Protein AF-A0A948FTM5-F1 (afdb_monomer_lite)

pLDDT: mean 80.8, std 12.96, range [54.03, 96.81]

Structure (mmCIF, N/CA/C/O backbone):
data_AF-A0A948FTM5-F1
#
_entry.id   AF-A0A948FTM5-F1
#
loop_
_atom_site.group_PDB
_atom_site.id
_atom_site.type_symbol
_atom_site.label_atom_id
_atom_site.label_alt_id
_atom_site.label_comp_id
_atom_site.label_asym_id
_atom_site.label_entity_id
_atom_site.label_seq_id
_atom_site.pdbx_PDB_ins_code
_atom_site.Cartn_x
_atom_site.Cartn_y
_atom_site.Cartn_z
_atom_site.occupancy
_atom_site.B_iso_or_equiv
_atom_site.auth_seq_id
_atom_site.auth_comp_id
_atom_site.auth_asym_id
_atom_site.auth_atom_id
_atom_site.pdbx_PDB_model_num
ATOM 1 N N . MET A 1 1 ? 2.224 19.485 7.501 1.00 66.25 1 MET A N 1
ATOM 2 C CA . MET A 1 1 ? 2.100 19.447 8.977 1.00 66.25 1 MET A CA 1
ATOM 3 C C . MET A 1 1 ? 2.737 18.128 9.391 1.00 66.25 1 MET A C 1
ATOM 5 O O . MET A 1 1 ? 2.738 17.243 8.557 1.00 66.25 1 MET A O 1
ATOM 9 N N . SER A 1 2 ? 3.398 18.011 10.542 1.00 85.12 2 SER A N 1
ATOM 10 C CA . SER A 1 2 ? 4.003 16.719 10.918 1.00 85.12 2 SER A CA 1
ATOM 11 C C . SER A 1 2 ? 3.005 15.949 11.761 1.00 85.12 2 SER A C 1
ATOM 13 O O . SER A 1 2 ? 2.446 16.547 12.683 1.00 85.12 2 SER A O 1
ATOM 15 N N . LEU A 1 3 ? 2.829 14.657 11.485 1.00 90.81 3 LEU A N 1
ATOM 16 C CA . LEU A 1 3 ? 2.123 13.768 12.410 1.00 90.81 3 LEU A CA 1
ATOM 17 C C . LEU A 1 3 ? 2.850 13.773 13.760 1.00 90.81 3 LEU A C 1
ATOM 19 O O . LEU A 1 3 ? 4.084 13.787 13.800 1.00 90.81 3 LEU A O 1
ATOM 23 N N . ASP A 1 4 ? 2.093 13.777 14.858 1.00 94.56 4 ASP A N 1
ATOM 24 C CA . ASP A 1 4 ? 2.667 13.645 16.196 1.00 94.56 4 ASP A CA 1
ATOM 25 C C . ASP A 1 4 ? 2.981 12.182 16.548 1.00 94.56 4 ASP A C 1
ATOM 27 O O . ASP A 1 4 ? 2.450 11.235 15.960 1.00 94.56 4 ASP A O 1
ATOM 31 N N . ASP A 1 5 ? 3.860 11.994 17.533 1.00 94.25 5 ASP A N 1
ATOM 32 C CA . ASP A 1 5 ? 4.350 10.668 17.925 1.00 94.25 5 ASP A CA 1
ATOM 33 C C . ASP A 1 5 ? 3.222 9.727 18.385 1.00 94.25 5 ASP A C 1
ATOM 35 O O . ASP A 1 5 ? 3.282 8.517 18.159 1.00 94.25 5 ASP A O 1
ATOM 39 N N .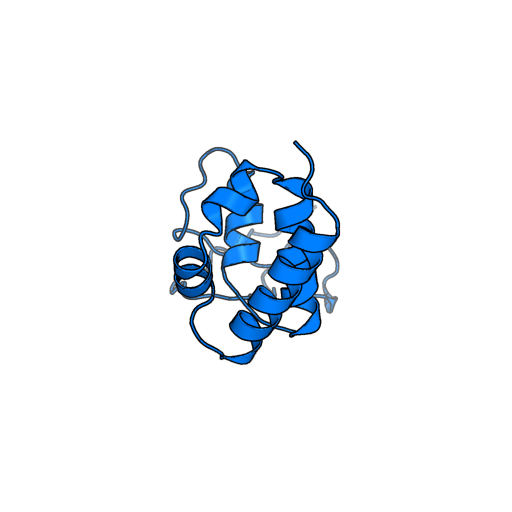 ALA A 1 6 ? 2.180 10.271 19.024 1.00 95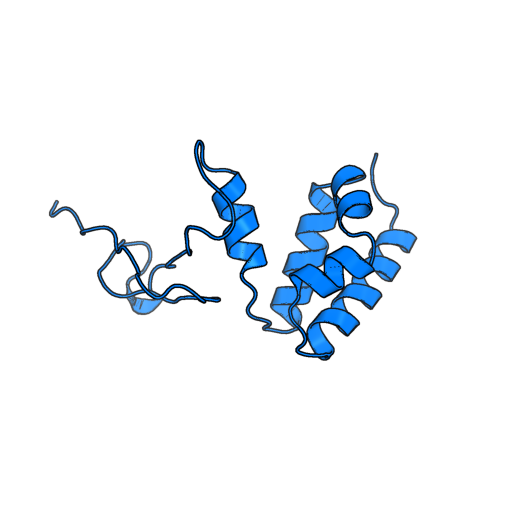.25 6 ALA A N 1
ATOM 40 C CA . ALA A 1 6 ? 1.051 9.479 19.502 1.00 95.25 6 ALA A CA 1
ATOM 41 C C . ALA A 1 6 ? 0.242 8.915 18.326 1.00 95.25 6 ALA A C 1
ATOM 43 O O . ALA A 1 6 ? -0.101 7.731 18.315 1.00 95.25 6 ALA A O 1
ATOM 44 N N . THR A 1 7 ? -0.004 9.742 17.313 1.00 94.38 7 THR A N 1
ATOM 45 C CA . THR A 1 7 ? -0.704 9.355 16.088 1.00 94.38 7 THR A CA 1
ATOM 46 C C . THR A 1 7 ? 0.115 8.342 15.294 1.00 94.38 7 THR A C 1
ATOM 48 O O . THR A 1 7 ? -0.424 7.329 14.847 1.00 94.38 7 THR A O 1
ATOM 51 N N . VAL A 1 8 ? 1.434 8.540 15.198 1.00 95.31 8 VAL A N 1
ATOM 52 C CA . VAL A 1 8 ? 2.347 7.592 14.541 1.00 95.31 8 VAL A CA 1
ATOM 53 C C . VAL A 1 8 ? 2.274 6.198 15.167 1.00 95.31 8 VAL A C 1
ATOM 55 O O . VAL A 1 8 ? 2.247 5.203 14.440 1.00 95.31 8 VAL A O 1
ATOM 58 N N . GLU A 1 9 ? 2.206 6.088 16.495 1.00 96.62 9 GLU A N 1
ATOM 59 C CA . GLU A 1 9 ? 2.108 4.780 17.153 1.00 96.62 9 GLU A CA 1
ATOM 60 C C . GLU A 1 9 ? 0.744 4.102 16.955 1.00 96.62 9 GLU A C 1
ATOM 62 O O . GLU A 1 9 ? 0.691 2.880 16.784 1.00 96.62 9 GLU A O 1
ATOM 67 N N . VAL A 1 10 ? -0.350 4.868 16.886 1.00 96.06 10 VAL A N 1
ATOM 68 C CA . VAL A 1 10 ? -1.677 4.333 16.526 1.00 96.06 10 VAL A CA 1
ATOM 69 C C . VAL A 1 10 ? -1.677 3.794 15.094 1.00 96.06 10 VAL A C 1
ATOM 71 O O . VAL A 1 10 ? -2.122 2.667 14.845 1.00 96.06 10 VAL A O 1
ATOM 74 N N . VAL A 1 11 ? -1.120 4.565 14.158 1.00 96.00 11 VAL A N 1
ATOM 75 C CA . VAL A 1 11 ? -0.960 4.155 12.759 1.00 96.00 11 VAL A CA 1
ATOM 76 C C . VAL A 1 11 ? -0.130 2.874 12.671 1.00 96.00 11 VAL A C 1
ATOM 78 O O . VAL A 1 11 ? -0.530 1.906 12.024 1.00 96.00 11 VAL A O 1
ATOM 81 N N . ARG A 1 12 ? 0.996 2.817 13.389 1.00 96.81 12 ARG A N 1
ATOM 82 C CA . ARG A 1 12 ? 1.864 1.638 13.437 1.00 96.81 12 ARG A CA 1
ATOM 83 C C . ARG A 1 12 ? 1.128 0.397 13.944 1.00 96.81 12 ARG A C 1
ATOM 85 O O . ARG A 1 12 ? 1.292 -0.681 13.373 1.00 96.81 12 ARG A O 1
ATOM 92 N N . GLY A 1 13 ? 0.332 0.536 15.005 1.00 96.44 13 GLY A N 1
ATOM 93 C CA . GLY A 1 13 ? -0.510 -0.540 15.534 1.00 96.44 13 GLY A CA 1
ATOM 94 C C . GLY A 1 13 ? -1.475 -1.084 14.481 1.00 96.44 13 GLY A C 1
ATOM 95 O O . GLY A 1 13 ? -1.488 -2.285 14.223 1.00 96.44 13 GLY A O 1
ATOM 96 N N . SER A 1 14 ? -2.185 -0.185 13.802 1.00 95.88 14 SER A N 1
ATOM 97 C CA . SER A 1 14 ? -3.154 -0.535 12.756 1.00 95.88 14 SER A CA 1
ATOM 98 C C . SER A 1 14 ? -2.495 -1.267 11.580 1.00 95.88 14 SER A C 1
ATOM 100 O O . SER A 1 14 ? -2.991 -2.291 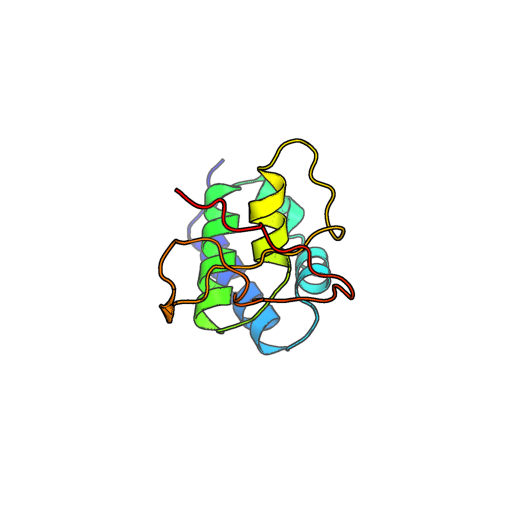11.115 1.00 95.88 14 SER A O 1
ATOM 102 N N . LEU A 1 15 ? -1.318 -0.813 11.137 1.00 95.50 15 LEU A N 1
ATOM 103 C CA . LEU A 1 15 ? -0.575 -1.461 10.051 1.00 95.50 15 LEU A CA 1
ATOM 104 C C . LEU A 1 15 ? -0.104 -2.872 10.414 1.00 95.50 15 LEU A C 1
ATOM 106 O O . LEU A 1 15 ? -0.163 -3.776 9.580 1.00 95.50 15 LEU A O 1
ATOM 110 N N . ARG A 1 16 ? 0.325 -3.096 11.661 1.00 95.50 16 ARG A N 1
ATOM 111 C CA . ARG A 1 16 ? 0.687 -4.444 12.131 1.00 95.50 16 ARG A CA 1
ATOM 112 C C . ARG A 1 16 ? -0.491 -5.403 12.035 1.00 95.50 16 ARG A C 1
ATOM 114 O O . ARG A 1 16 ? -0.304 -6.543 11.617 1.00 95.50 16 ARG A O 1
ATOM 121 N N . GLU A 1 17 ? -1.690 -4.947 12.385 1.00 94.38 17 GLU A N 1
ATOM 122 C CA . GLU A 1 17 ? -2.907 -5.749 12.251 1.00 94.38 17 GLU A CA 1
ATOM 123 C C . GLU A 1 17 ? -3.218 -6.048 10.782 1.00 94.38 17 GLU A C 1
ATOM 125 O O . GLU A 1 17 ? -3.451 -7.208 10.434 1.00 94.38 17 GLU A O 1
ATOM 130 N N . VAL A 1 18 ? -3.132 -5.044 9.900 1.00 93.62 18 VAL A N 1
ATOM 131 C CA . VAL A 1 18 ? -3.309 -5.228 8.449 1.00 93.62 18 VAL A CA 1
ATOM 132 C C . VAL A 1 18 ? -2.381 -6.324 7.929 1.00 93.62 18 VAL A C 1
ATOM 134 O O . VAL A 1 18 ? -2.858 -7.294 7.332 1.00 93.62 18 VAL A O 1
ATOM 137 N N . PHE A 1 19 ? -1.081 -6.229 8.217 1.00 92.00 19 PHE A N 1
ATOM 138 C CA . PHE A 1 19 ? -0.096 -7.200 7.740 1.00 92.00 19 PHE A CA 1
ATOM 139 C C . PHE A 1 19 ? -0.238 -8.586 8.387 1.00 92.00 19 PHE A C 1
ATOM 141 O O . PHE A 1 19 ? 0.086 -9.583 7.744 1.00 92.00 19 PHE A O 1
ATOM 148 N N . ALA A 1 20 ? -0.768 -8.684 9.608 1.00 91.00 20 ALA A N 1
ATOM 149 C CA . ALA A 1 20 ? -1.024 -9.967 10.264 1.00 91.00 20 ALA A CA 1
ATOM 150 C C . ALA A 1 20 ? -2.222 -10.727 9.666 1.00 91.00 20 ALA A C 1
ATOM 152 O O . ALA A 1 20 ? -2.274 -11.953 9.748 1.00 91.00 20 ALA A O 1
ATOM 153 N N . THR A 1 21 ? -3.188 -10.024 9.062 1.00 85.44 21 THR A N 1
ATOM 154 C CA . THR A 1 21 ? -4.423 -10.654 8.556 1.00 85.44 21 THR A CA 1
ATOM 155 C C . THR A 1 21 ? -4.238 -11.450 7.261 1.00 85.44 21 THR A C 1
ATOM 157 O O . THR A 1 21 ? -5.101 -12.258 6.921 1.00 85.44 21 THR A O 1
ATOM 160 N N . GLY A 1 22 ? -3.157 -11.208 6.509 1.00 79.44 22 GLY A N 1
ATOM 161 C CA . GLY A 1 22 ? -2.926 -11.814 5.190 1.00 79.44 22 GLY A CA 1
ATOM 162 C C . GLY A 1 22 ? -3.925 -11.382 4.104 1.00 79.44 22 GLY A C 1
ATOM 163 O O . GLY A 1 22 ? -3.918 -11.940 3.006 1.00 79.44 22 GLY A O 1
ATOM 164 N N . ARG A 1 23 ? -4.796 -10.405 4.394 1.00 84.69 23 ARG A N 1
ATOM 165 C CA . ARG A 1 23 ? -5.736 -9.830 3.424 1.00 84.69 23 ARG A CA 1
ATOM 166 C C . ARG A 1 23 ? -4.995 -8.925 2.427 1.00 84.69 23 ARG A C 1
ATOM 168 O O . ARG A 1 23 ? -3.903 -8.445 2.737 1.00 84.69 23 ARG A O 1
ATOM 175 N N . PRO A 1 24 ? -5.576 -8.655 1.241 1.00 83.88 24 PRO A N 1
ATOM 176 C CA . PRO A 1 24 ? -5.032 -7.662 0.321 1.00 83.88 24 PRO A CA 1
ATOM 177 C C . PRO A 1 24 ? -4.803 -6.316 1.025 1.00 83.88 24 PRO A C 1
ATOM 179 O O . PRO A 1 24 ? -5.724 -5.763 1.622 1.00 83.88 24 PRO A O 1
ATOM 182 N N . VAL A 1 25 ? -3.570 -5.806 0.956 1.00 87.88 25 VAL A N 1
ATOM 183 C CA . VAL A 1 25 ? -3.133 -4.637 1.740 1.00 87.88 25 VAL A CA 1
ATOM 184 C C . VAL A 1 25 ? -3.820 -3.350 1.284 1.00 87.88 25 VAL A C 1
ATOM 186 O O . VAL A 1 25 ? -4.289 -2.603 2.128 1.00 87.88 25 VAL A O 1
ATOM 189 N N . ALA A 1 26 ? -3.919 -3.095 -0.026 1.00 86.25 26 ALA A N 1
ATOM 190 C CA . ALA A 1 26 ? -4.463 -1.829 -0.530 1.00 86.25 26 ALA A CA 1
ATOM 191 C C . ALA A 1 26 ? -5.921 -1.568 -0.084 1.00 86.25 26 ALA A C 1
ATOM 193 O O . ALA A 1 26 ? -6.150 -0.533 0.532 1.00 86.25 26 ALA A O 1
ATOM 194 N N . PRO A 1 27 ? -6.878 -2.510 -0.235 1.00 88.62 27 PRO A N 1
ATOM 195 C CA . PRO A 1 27 ? -8.230 -2.316 0.297 1.00 88.62 27 PRO A CA 1
ATOM 196 C C . PRO A 1 27 ? -8.268 -2.118 1.817 1.00 88.62 27 PRO A C 1
ATOM 198 O O . PRO A 1 27 ? -9.052 -1.323 2.318 1.00 88.62 27 PRO A O 1
ATOM 201 N N . ALA A 1 28 ? -7.408 -2.822 2.560 1.00 92.00 28 ALA A N 1
ATOM 202 C CA . ALA A 1 28 ? -7.340 -2.680 4.011 1.00 92.00 28 ALA A CA 1
ATOM 203 C C . ALA A 1 28 ? -6.795 -1.306 4.444 1.00 92.00 28 ALA A C 1
ATOM 205 O O . ALA A 1 28 ? -7.172 -0.812 5.499 1.00 92.00 28 ALA A O 1
ATOM 206 N N . LEU A 1 29 ? -5.920 -0.688 3.645 1.00 92.25 29 LEU A N 1
ATOM 207 C CA . LEU A 1 29 ? -5.458 0.683 3.865 1.00 92.25 29 LEU A CA 1
ATOM 208 C C . LEU A 1 29 ? -6.549 1.707 3.532 1.00 92.25 29 LEU A C 1
ATOM 210 O O . LEU A 1 29 ? -6.740 2.650 4.298 1.00 92.25 29 LEU A O 1
ATOM 214 N N . ASP A 1 30 ? -7.300 1.500 2.448 1.00 91.69 30 ASP A N 1
ATOM 215 C CA . ASP A 1 30 ? -8.438 2.360 2.099 1.00 91.69 30 ASP A CA 1
ATOM 216 C C . ASP A 1 30 ? -9.502 2.357 3.212 1.00 91.69 30 ASP A C 1
ATOM 218 O O . ASP A 1 30 ? -9.996 3.413 3.600 1.00 91.69 30 ASP A O 1
ATOM 222 N N . GLU A 1 31 ? -9.803 1.187 3.794 1.00 93.38 31 GLU A N 1
ATOM 223 C CA . GLU A 1 31 ? -10.716 1.043 4.944 1.00 93.38 31 GLU A CA 1
ATOM 224 C C . GLU A 1 31 ? -10.269 1.842 6.184 1.00 93.38 31 GLU A C 1
ATOM 226 O O . GLU A 1 31 ? -11.110 2.252 6.986 1.00 93.38 31 GLU A O 1
ATOM 231 N N . LEU A 1 32 ? -8.962 2.062 6.351 1.00 92.25 32 LEU A N 1
ATOM 232 C CA . LEU A 1 32 ? -8.382 2.790 7.483 1.00 92.25 32 LEU A CA 1
ATOM 233 C C . LEU A 1 32 ? -8.275 4.304 7.253 1.00 92.25 32 LEU A C 1
ATOM 235 O O . LEU A 1 32 ? -7.835 5.006 8.163 1.00 92.25 32 LEU A O 1
ATOM 239 N N . GLY A 1 33 ? -8.641 4.811 6.072 1.00 93.38 33 GLY A N 1
ATOM 240 C CA . GLY A 1 33 ? -8.412 6.216 5.726 1.00 93.38 33 GLY A CA 1
ATOM 241 C C . GLY A 1 33 ? -6.924 6.522 5.533 1.00 93.38 33 GLY A C 1
ATOM 242 O O . GLY A 1 33 ? -6.379 7.486 6.070 1.00 93.38 33 GLY A O 1
ATOM 243 N N . TRP A 1 34 ? -6.212 5.644 4.820 1.00 93.50 34 TRP A N 1
ATOM 244 C CA . TRP A 1 34 ? -4.781 5.837 4.582 1.00 93.50 34 TRP A CA 1
ATOM 245 C C . TRP A 1 34 ? -4.474 7.073 3.725 1.00 93.50 34 TRP A C 1
ATOM 247 O O . TRP A 1 34 ? -3.407 7.671 3.873 1.00 93.50 34 TRP A O 1
ATOM 257 N N . ALA A 1 35 ? -5.395 7.471 2.844 1.00 92.50 35 ALA A N 1
ATOM 258 C CA . ALA A 1 35 ? -5.228 8.645 1.992 1.00 92.50 35 ALA 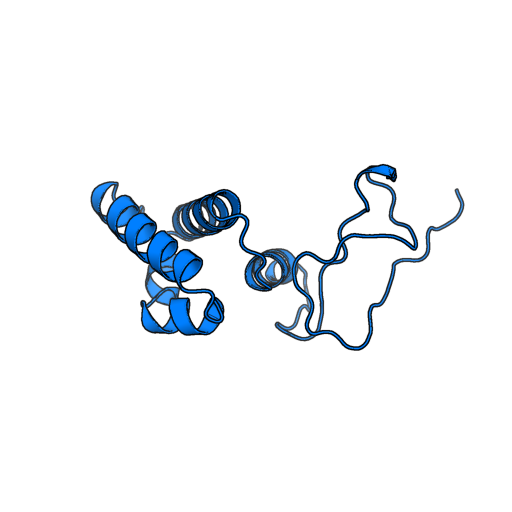A CA 1
ATOM 259 C C . ALA A 1 35 ? -5.049 9.926 2.822 1.00 92.50 35 ALA A C 1
ATOM 261 O O . ALA A 1 35 ? -4.188 10.741 2.505 1.00 92.50 35 ALA A O 1
ATOM 262 N N . GLU A 1 36 ? -5.794 10.058 3.919 1.00 93.44 36 GLU A N 1
ATOM 263 C CA . GLU A 1 36 ? -5.724 11.189 4.839 1.00 93.44 36 GLU A CA 1
ATOM 264 C C . GLU A 1 36 ? -4.379 11.232 5.578 1.00 93.44 36 GLU A C 1
ATOM 266 O O . GLU A 1 36 ? -3.749 12.285 5.662 1.00 93.44 36 GLU A O 1
ATOM 271 N N . VAL A 1 37 ? -3.895 10.077 6.048 1.00 93.81 37 VAL A N 1
ATOM 272 C CA . VAL A 1 37 ? -2.576 9.960 6.700 1.00 93.81 37 VAL A CA 1
ATOM 273 C C . VAL A 1 37 ? -1.456 10.358 5.733 1.00 93.81 37 VAL A C 1
ATOM 275 O O . VAL A 1 37 ? -0.508 11.046 6.117 1.00 93.81 37 VAL A O 1
ATOM 278 N N . LEU A 1 38 ? -1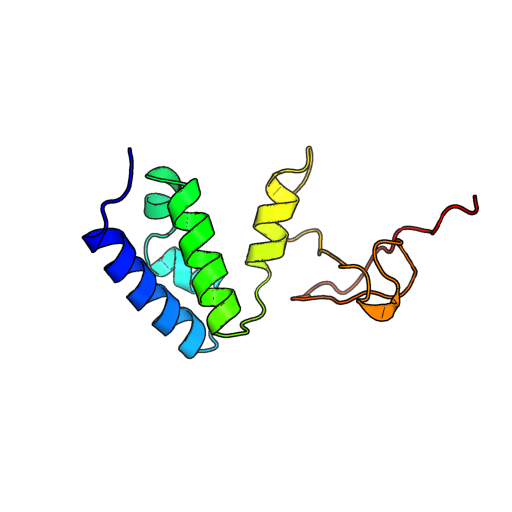.567 9.933 4.471 1.00 92.31 38 LEU A N 1
ATOM 279 C CA . LEU A 1 38 ? -0.601 10.251 3.424 1.00 92.31 38 LEU A CA 1
ATOM 280 C C . LEU A 1 38 ? -0.635 11.736 3.035 1.00 92.31 38 LEU A C 1
ATOM 282 O O . LEU A 1 38 ? 0.422 12.309 2.795 1.00 92.31 38 LEU A O 1
ATOM 286 N N . GLU A 1 39 ? -1.816 12.356 2.969 1.00 93.38 39 GLU A N 1
ATOM 287 C CA . GLU A 1 39 ? -1.970 13.787 2.676 1.00 93.38 39 GLU A CA 1
ATOM 288 C C . GLU A 1 39 ? -1.404 14.667 3.802 1.00 93.38 39 GLU A C 1
ATOM 290 O O . GLU A 1 39 ? -0.796 15.706 3.532 1.00 93.38 39 GLU A O 1
ATOM 295 N N . GLU A 1 40 ? -1.560 14.243 5.058 1.00 94.75 40 GLU A N 1
ATOM 296 C CA . GLU A 1 40 ? -1.098 14.995 6.225 1.00 94.75 40 GLU A CA 1
ATOM 297 C C . GLU A 1 40 ? 0.435 15.056 6.326 1.00 94.75 40 GLU A C 1
ATOM 299 O O . GLU A 1 40 ? 1.005 16.154 6.419 1.00 94.75 40 GLU A O 1
ATOM 304 N N . ASP A 1 41 ? 1.099 13.893 6.284 1.00 94.75 41 ASP A N 1
ATOM 305 C CA . ASP A 1 41 ? 2.561 13.771 6.309 1.00 94.75 41 ASP A CA 1
ATOM 306 C C . ASP A 1 41 ? 3.051 12.603 5.426 1.00 94.75 41 ASP A C 1
ATOM 308 O O . ASP A 1 41 ? 3.245 11.477 5.907 1.00 94.75 41 ASP A O 1
ATOM 312 N N . PRO A 1 42 ? 3.324 12.865 4.132 1.00 91.38 42 PRO A N 1
ATOM 313 C CA . PRO A 1 42 ? 3.715 11.824 3.187 1.00 91.38 42 PRO A CA 1
ATOM 314 C C . PRO A 1 42 ? 4.992 11.076 3.587 1.00 91.38 42 PRO A C 1
ATOM 316 O O . PRO A 1 42 ? 5.123 9.873 3.350 1.00 91.38 42 PRO A O 1
ATOM 319 N N . SER A 1 43 ? 5.951 11.783 4.193 1.00 91.12 43 SER A N 1
ATOM 320 C CA . SER A 1 43 ? 7.263 11.232 4.541 1.00 91.12 43 SER A CA 1
ATOM 321 C C . SER A 1 43 ? 7.148 10.237 5.693 1.00 91.12 43 SER A C 1
ATOM 323 O O . SER A 1 43 ? 7.634 9.101 5.601 1.00 91.12 43 SER A O 1
ATOM 325 N N . ILE A 1 44 ? 6.458 10.637 6.766 1.00 93.44 44 ILE A N 1
ATOM 326 C CA . ILE A 1 44 ? 6.231 9.768 7.920 1.00 93.44 44 ILE A CA 1
ATOM 327 C C . ILE A 1 44 ? 5.323 8.600 7.536 1.00 93.44 44 ILE A C 1
ATOM 329 O O . ILE A 1 44 ? 5.665 7.456 7.846 1.00 93.44 44 ILE A O 1
ATOM 333 N N . ALA A 1 45 ? 4.229 8.850 6.810 1.00 92.94 45 ALA A N 1
ATOM 334 C CA . ALA A 1 45 ? 3.298 7.810 6.377 1.00 92.94 45 ALA A CA 1
ATOM 335 C C . ALA A 1 45 ? 4.018 6.694 5.601 1.00 92.94 45 ALA A C 1
ATOM 337 O O . ALA A 1 45 ? 3.942 5.516 5.964 1.00 92.94 45 ALA A O 1
ATOM 338 N N . THR A 1 46 ? 4.806 7.071 4.590 1.00 91.94 46 THR A N 1
ATOM 339 C CA . THR A 1 46 ? 5.570 6.134 3.752 1.00 91.94 46 THR A CA 1
ATOM 340 C C . THR A 1 46 ? 6.615 5.363 4.565 1.00 91.94 46 THR A C 1
ATOM 342 O O . THR A 1 46 ? 6.761 4.146 4.420 1.00 91.94 46 THR A O 1
ATOM 345 N N . THR A 1 47 ? 7.313 6.048 5.478 1.00 92.75 47 THR A N 1
ATOM 346 C CA . THR A 1 47 ? 8.331 5.437 6.348 1.00 92.75 47 THR A CA 1
ATOM 347 C C . THR A 1 47 ? 7.726 4.399 7.294 1.00 92.75 47 THR A C 1
ATOM 349 O O . THR A 1 47 ? 8.274 3.305 7.454 1.00 92.75 47 THR A O 1
ATOM 352 N N . VAL A 1 48 ? 6.595 4.717 7.928 1.00 95.06 48 VAL A N 1
ATOM 353 C CA . VAL A 1 48 ? 5.929 3.819 8.881 1.00 95.06 48 VAL A CA 1
ATOM 354 C C . VAL A 1 48 ? 5.358 2.602 8.158 1.00 95.06 48 VAL A C 1
ATOM 356 O O . VAL A 1 48 ? 5.574 1.476 8.609 1.00 95.06 48 VAL A O 1
ATOM 359 N N . LEU A 1 49 ? 4.710 2.809 7.010 1.00 93.94 49 LEU A N 1
ATOM 360 C CA . LEU A 1 49 ? 4.117 1.745 6.205 1.00 93.94 49 LEU A CA 1
ATOM 361 C C . LEU A 1 49 ? 5.137 0.707 5.749 1.00 93.94 49 LEU A C 1
ATOM 363 O O . LEU A 1 49 ? 4.980 -0.480 6.041 1.00 93.94 49 LEU A O 1
ATOM 367 N N . PHE A 1 50 ? 6.209 1.140 5.083 1.00 92.75 50 PHE A N 1
ATOM 368 C CA . PHE A 1 50 ? 7.227 0.208 4.602 1.00 92.75 50 PHE A CA 1
ATOM 369 C C . PHE A 1 50 ? 8.087 -0.361 5.732 1.00 92.75 50 PHE A C 1
ATOM 371 O O . PHE A 1 50 ? 8.566 -1.492 5.626 1.00 92.75 50 PHE A O 1
ATOM 378 N N . GLY A 1 51 ? 8.222 0.363 6.846 1.00 93.81 51 GLY A N 1
ATOM 379 C CA . GLY A 1 51 ? 8.837 -0.152 8.064 1.00 93.81 51 GLY A CA 1
ATOM 380 C C . GLY A 1 51 ? 8.076 -1.348 8.647 1.00 93.81 51 GLY A C 1
ATOM 381 O O . GLY A 1 51 ? 8.681 -2.386 8.920 1.00 93.81 51 GLY A O 1
ATOM 382 N N . GLU A 1 52 ? 6.754 -1.242 8.810 1.00 95.06 52 GLU A N 1
ATOM 383 C CA . GLU A 1 52 ? 5.940 -2.362 9.304 1.00 95.06 52 GLU A CA 1
ATOM 384 C C . GLU A 1 52 ? 5.789 -3.477 8.258 1.00 95.06 52 GLU A C 1
ATOM 386 O O . GLU A 1 52 ? 5.869 -4.651 8.621 1.00 95.06 52 GLU A O 1
ATOM 391 N N . GLN A 1 53 ? 5.689 -3.144 6.964 1.00 91.44 53 GLN A N 1
ATOM 392 C CA . GLN A 1 53 ? 5.680 -4.140 5.886 1.00 91.44 53 GLN A CA 1
ATOM 393 C C . GLN A 1 53 ? 6.952 -5.003 5.915 1.00 91.44 53 GLN A C 1
ATOM 395 O O . GLN A 1 53 ? 6.881 -6.232 5.852 1.00 91.44 53 GLN A O 1
ATOM 400 N N . GLY A 1 54 ? 8.121 -4.365 6.049 1.00 89.81 54 GLY A N 1
ATOM 401 C CA . GLY A 1 54 ? 9.407 -5.051 6.143 1.00 89.81 54 GLY A CA 1
ATOM 402 C C . GLY A 1 54 ? 9.529 -5.913 7.401 1.00 89.81 54 GLY A C 1
ATOM 403 O O . GLY A 1 54 ? 10.015 -7.039 7.321 1.00 89.81 54 GLY A O 1
ATOM 404 N N . ARG A 1 55 ? 9.034 -5.436 8.553 1.00 92.00 55 ARG A N 1
ATOM 405 C CA . ARG A 1 55 ? 9.004 -6.218 9.806 1.00 92.00 55 ARG A CA 1
ATOM 406 C C . ARG A 1 55 ? 8.146 -7.472 9.697 1.00 92.00 55 ARG A C 1
ATOM 408 O O . ARG A 1 55 ? 8.525 -8.509 10.232 1.00 92.00 55 ARG A O 1
ATOM 415 N N . ALA A 1 56 ? 7.015 -7.374 9.006 1.00 90.62 56 ALA A N 1
ATOM 416 C CA . ALA A 1 56 ? 6.126 -8.501 8.764 1.00 90.62 56 ALA A CA 1
ATOM 417 C C . ALA A 1 56 ? 6.626 -9.443 7.654 1.00 90.62 56 ALA A C 1
ATOM 419 O O . ALA A 1 56 ? 6.023 -10.492 7.442 1.00 90.62 56 ALA A O 1
ATOM 420 N N . LEU A 1 57 ? 7.698 -9.078 6.932 1.00 87.62 57 LEU A N 1
ATOM 421 C CA . LEU A 1 57 ? 8.129 -9.739 5.693 1.00 87.62 57 LEU A CA 1
ATOM 422 C C . LEU A 1 57 ? 6.975 -9.879 4.682 1.00 87.62 57 LEU A C 1
ATOM 424 O O . LEU A 1 57 ? 6.892 -10.858 3.939 1.00 87.62 57 LEU A O 1
ATOM 428 N N . ALA A 1 58 ? 6.071 -8.897 4.663 1.00 84.69 58 ALA A N 1
ATOM 429 C CA . ALA A 1 58 ? 4.891 -8.921 3.819 1.00 84.69 58 ALA A CA 1
ATOM 430 C C . ALA A 1 58 ? 5.231 -8.453 2.396 1.00 84.69 58 ALA A C 1
ATOM 432 O O . ALA A 1 58 ? 5.775 -7.367 2.175 1.00 84.69 58 ALA A O 1
ATOM 433 N N . SER A 1 59 ? 4.873 -9.267 1.407 1.00 77.50 59 SER A N 1
ATOM 434 C CA . SER A 1 59 ? 4.894 -8.884 -0.004 1.00 77.50 59 SER A CA 1
ATOM 435 C C . SER A 1 59 ? 3.626 -8.114 -0.365 1.00 77.50 59 SER A C 1
ATOM 437 O O . SER A 1 59 ? 2.524 -8.642 -0.207 1.00 77.50 59 SER A O 1
ATOM 439 N N . SER A 1 60 ? 3.761 -6.902 -0.903 1.00 78.75 60 SER A N 1
ATOM 440 C CA . SER A 1 60 ? 2.640 -6.122 -1.435 1.00 78.75 60 SER A CA 1
ATOM 441 C C . SER A 1 60 ? 3.041 -5.428 -2.742 1.00 78.75 60 SER A C 1
ATOM 443 O O . SER A 1 60 ? 4.206 -5.069 -2.927 1.00 78.75 60 SER A O 1
ATOM 445 N N . GLY A 1 61 ? 2.077 -5.234 -3.650 1.00 78.44 61 GLY A N 1
ATOM 446 C CA . GLY A 1 61 ? 2.271 -4.409 -4.852 1.00 78.44 61 GLY A CA 1
ATOM 447 C C . GLY A 1 61 ? 2.456 -2.924 -4.527 1.00 78.44 61 GLY A C 1
ATOM 448 O O . GLY A 1 61 ? 3.025 -2.190 -5.325 1.00 78.44 61 GLY A O 1
ATOM 449 N N . LEU A 1 62 ? 2.075 -2.511 -3.314 1.00 81.25 62 LEU A N 1
ATOM 450 C CA . LEU A 1 62 ? 2.082 -1.124 -2.868 1.00 81.25 62 LEU A CA 1
ATOM 451 C C . LEU A 1 62 ? 3.480 -0.495 -2.924 1.00 81.25 62 LEU A C 1
ATOM 453 O O . LEU A 1 62 ? 3.626 0.632 -3.377 1.00 81.25 62 LEU A O 1
ATOM 457 N N . LEU A 1 63 ? 4.521 -1.240 -2.529 1.00 79.81 63 LEU A N 1
ATOM 458 C CA . LEU A 1 63 ? 5.904 -0.763 -2.636 1.00 79.81 63 LEU A CA 1
ATOM 459 C C . LEU A 1 63 ? 6.289 -0.491 -4.094 1.00 79.81 63 LEU A C 1
ATOM 461 O O . LEU A 1 63 ? 6.937 0.512 -4.384 1.00 79.81 63 LEU A O 1
ATOM 465 N N . ALA A 1 64 ? 5.876 -1.373 -5.006 1.00 79.31 64 ALA A N 1
ATOM 466 C CA . ALA A 1 64 ? 6.144 -1.187 -6.421 1.00 79.31 64 ALA A CA 1
ATOM 467 C C . ALA A 1 64 ? 5.369 0.005 -6.984 1.00 79.31 64 ALA A C 1
ATOM 469 O O . ALA A 1 64 ? 5.969 0.829 -7.664 1.00 79.31 64 ALA A O 1
ATOM 470 N N . ASP A 1 65 ? 4.088 0.140 -6.648 1.00 80.06 65 ASP A N 1
ATOM 471 C CA . ASP A 1 65 ? 3.264 1.267 -7.080 1.00 80.06 65 ASP A CA 1
ATOM 472 C C . ASP A 1 65 ? 3.799 2.608 -6.568 1.00 80.06 65 ASP A C 1
ATOM 474 O O . ASP A 1 65 ? 3.918 3.540 -7.357 1.00 80.06 65 ASP A O 1
ATOM 478 N N . THR A 1 66 ? 4.196 2.706 -5.294 1.00 80.88 66 THR A N 1
ATOM 479 C CA . THR A 1 66 ? 4.789 3.934 -4.737 1.00 80.88 66 THR A CA 1
ATOM 480 C C . THR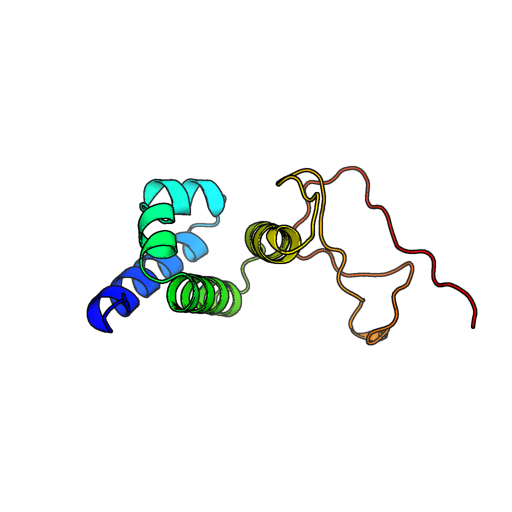 A 1 66 ? 6.099 4.296 -5.431 1.00 80.88 66 THR A C 1
ATOM 482 O O . THR A 1 66 ? 6.305 5.450 -5.783 1.00 80.88 66 THR A O 1
ATOM 485 N N . MET A 1 67 ? 6.982 3.325 -5.675 1.00 79.50 67 MET A N 1
ATOM 486 C CA . MET A 1 67 ? 8.237 3.579 -6.392 1.00 79.50 67 MET A CA 1
ATOM 487 C C . MET A 1 67 ? 8.004 3.974 -7.857 1.00 79.50 67 MET A C 1
ATOM 489 O O . MET A 1 67 ? 8.721 4.815 -8.392 1.00 79.50 67 MET A O 1
ATOM 493 N N . LEU A 1 68 ? 7.031 3.347 -8.521 1.00 80.06 68 LEU A N 1
ATOM 494 C CA . LEU A 1 68 ? 6.715 3.604 -9.923 1.00 80.06 68 LEU A CA 1
ATOM 495 C C . LEU A 1 68 ? 5.946 4.916 -10.121 1.00 80.06 68 LEU A C 1
ATOM 497 O O . LEU A 1 68 ? 6.099 5.531 -11.172 1.00 80.06 68 LEU A O 1
ATOM 501 N N . ALA A 1 69 ? 5.174 5.376 -9.131 1.00 81.19 69 ALA A N 1
ATOM 502 C CA . ALA A 1 69 ? 4.473 6.662 -9.165 1.00 81.19 69 ALA A CA 1
ATOM 503 C C . ALA A 1 69 ? 5.418 7.866 -9.332 1.00 81.19 69 ALA A C 1
ATOM 505 O O . ALA A 1 69 ? 5.016 8.882 -9.892 1.00 81.19 69 ALA A O 1
ATOM 506 N N . GLU A 1 70 ? 6.682 7.728 -8.926 1.00 81.94 70 GLU A N 1
ATOM 507 C CA . GLU A 1 70 ? 7.725 8.740 -9.138 1.00 81.94 70 GLU A CA 1
ATOM 508 C C . GLU A 1 70 ? 8.206 8.820 -10.601 1.00 81.94 70 GLU A C 1
ATOM 510 O O . GLU A 1 70 ? 8.905 9.761 -10.986 1.00 81.94 70 GLU A O 1
ATOM 515 N N . LEU A 1 71 ? 7.859 7.842 -11.448 1.00 81.12 71 LEU A N 1
ATOM 516 C CA . LEU A 1 71 ? 8.258 7.822 -12.852 1.00 81.12 71 LEU A CA 1
ATOM 517 C C . LEU A 1 71 ? 7.241 8.568 -13.733 1.00 81.12 71 LEU A C 1
ATOM 519 O O . LEU A 1 71 ? 6.041 8.277 -13.694 1.00 81.12 71 LEU A O 1
ATOM 523 N N . PRO A 1 72 ? 7.697 9.478 -14.614 1.00 79.62 72 PRO A N 1
ATOM 524 C CA . PRO A 1 72 ? 6.802 10.188 -15.517 1.00 79.62 72 PRO A CA 1
ATOM 525 C C . PRO A 1 72 ? 6.110 9.215 -16.482 1.00 79.62 72 PRO A C 1
ATOM 527 O O . PRO A 1 72 ? 6.763 8.445 -17.185 1.00 79.62 72 PRO A O 1
ATOM 530 N N . GLY A 1 73 ? 4.777 9.284 -16.542 1.00 75.19 73 GLY A N 1
ATOM 531 C CA . GLY A 1 73 ? 3.957 8.459 -17.437 1.00 75.19 73 GLY A CA 1
ATOM 532 C C . GLY A 1 73 ? 3.573 7.081 -16.886 1.00 75.19 73 GLY A C 1
ATOM 533 O O . GLY A 1 73 ? 2.979 6.295 -17.625 1.00 75.19 73 GLY A O 1
ATOM 534 N N . TYR A 1 74 ? 3.872 6.780 -15.617 1.00 76.06 74 TYR A N 1
ATOM 535 C CA . TYR A 1 74 ? 3.372 5.570 -14.968 1.00 76.06 74 TYR A CA 1
ATOM 536 C C . TYR A 1 74 ? 1.856 5.629 -14.727 1.00 76.06 74 TYR A C 1
ATOM 538 O O . TYR A 1 74 ? 1.316 6.645 -14.290 1.00 76.06 74 TYR A O 1
ATOM 546 N N . ALA A 1 75 ? 1.178 4.508 -14.978 1.00 71.50 75 ALA A N 1
ATOM 547 C CA . ALA A 1 75 ? -0.208 4.275 -14.589 1.00 71.50 75 ALA A CA 1
ATOM 548 C C . ALA A 1 75 ? -0.259 3.100 -13.593 1.00 71.50 75 ALA A C 1
ATOM 550 O O . ALA A 1 75 ? 0.206 2.008 -13.946 1.00 71.50 75 ALA A O 1
ATOM 551 N N . PRO A 1 76 ? -0.824 3.278 -12.383 1.00 68.88 76 PRO A N 1
ATOM 552 C CA . PRO A 1 76 ? -0.920 2.215 -11.382 1.00 68.88 76 PRO A CA 1
ATOM 553 C C . PRO A 1 76 ? -1.521 0.917 -11.929 1.00 68.88 76 PRO A C 1
ATOM 555 O O . PRO A 1 76 ? -2.423 0.942 -12.768 1.00 68.88 76 PRO A O 1
ATOM 558 N N . GLY A 1 77 ? -1.005 -0.226 -11.469 1.00 66.38 77 GLY A N 1
ATOM 559 C CA . GLY A 1 77 ? -1.529 -1.551 -11.819 1.00 66.38 77 GLY A CA 1
ATOM 560 C C . GLY A 1 77 ? -1.206 -2.058 -13.231 1.00 66.38 77 GLY A C 1
ATOM 561 O O . GLY A 1 77 ? -1.602 -3.169 -13.576 1.00 66.38 77 GLY A O 1
ATOM 562 N N . THR A 1 78 ? -0.483 -1.288 -14.052 1.00 68.31 78 THR A N 1
ATOM 563 C CA . THR A 1 78 ? -0.093 -1.714 -15.414 1.00 68.31 78 THR A CA 1
ATOM 564 C C . THR A 1 78 ? 1.333 -2.252 -15.509 1.00 68.31 78 THR A C 1
ATOM 566 O O . THR A 1 78 ? 1.663 -2.941 -16.473 1.00 68.31 78 THR A O 1
ATOM 569 N N . HIS A 1 79 ? 2.178 -1.972 -14.513 1.00 70.56 79 HIS A N 1
ATOM 570 C CA . HIS A 1 79 ? 3.561 -2.441 -14.480 1.00 70.56 79 HIS A CA 1
ATOM 571 C C . HIS A 1 79 ? 3.872 -3.115 -13.142 1.00 70.56 79 HIS A C 1
ATOM 573 O O . HIS A 1 79 ? 3.151 -2.987 -12.158 1.00 70.56 79 HIS A O 1
ATOM 579 N N . THR A 1 80 ? 4.964 -3.868 -13.116 1.00 72.94 80 THR A N 1
ATOM 580 C CA . THR A 1 80 ? 5.491 -4.515 -11.916 1.00 72.94 80 THR A CA 1
ATOM 581 C C . THR A 1 80 ? 6.995 -4.297 -11.888 1.00 72.94 80 THR A C 1
ATOM 583 O O . THR A 1 80 ? 7.653 -4.334 -12.929 1.00 72.94 80 THR A O 1
ATOM 586 N N . LEU A 1 81 ? 7.547 -4.075 -10.695 1.00 74.38 81 LEU A N 1
ATOM 587 C CA . LEU A 1 81 ? 8.989 -3.962 -10.515 1.00 74.38 81 LEU A CA 1
ATOM 588 C C . LEU A 1 81 ? 9.642 -5.341 -10.491 1.00 74.38 81 LEU A C 1
ATOM 590 O O . LEU A 1 81 ? 9.360 -6.172 -9.627 1.00 74.38 81 LEU A O 1
ATOM 594 N N . LEU A 1 82 ? 10.583 -5.537 -11.410 1.00 76.56 82 LEU A N 1
ATOM 595 C CA . LEU A 1 82 ? 11.553 -6.615 -11.336 1.00 76.56 82 LEU A CA 1
ATOM 596 C C . LEU A 1 82 ? 12.828 -6.073 -10.693 1.00 76.56 82 LEU A C 1
ATOM 598 O O . LEU A 1 82 ? 13.560 -5.297 -11.309 1.00 76.56 82 LEU A O 1
ATOM 602 N N . LEU A 1 83 ? 13.100 -6.485 -9.456 1.00 75.50 83 LEU A N 1
ATOM 603 C CA . LEU A 1 83 ? 14.341 -6.114 -8.785 1.00 75.50 83 LEU A CA 1
ATOM 604 C C . LEU A 1 83 ? 15.486 -7.024 -9.250 1.00 75.50 83 LEU A C 1
ATOM 606 O O . LEU A 1 83 ? 15.257 -8.221 -9.455 1.00 75.50 83 LEU A O 1
ATOM 610 N N . PRO A 1 84 ? 16.721 -6.509 -9.393 1.00 72.06 84 PRO A N 1
ATOM 611 C CA . PRO A 1 84 ? 17.877 -7.337 -9.710 1.00 72.06 84 PRO A CA 1
ATOM 612 C C . PRO A 1 84 ? 18.018 -8.497 -8.725 1.00 72.06 84 PRO A C 1
ATOM 614 O O . PRO A 1 84 ? 17.850 -8.335 -7.513 1.00 72.06 84 PRO A O 1
ATOM 617 N N . HIS A 1 85 ? 18.329 -9.688 -9.236 1.00 72.50 85 HIS A N 1
ATOM 618 C CA . HIS A 1 85 ? 18.564 -10.828 -8.361 1.00 72.50 85 HIS A CA 1
ATOM 619 C C . HIS A 1 85 ? 19.808 -10.553 -7.491 1.00 72.50 85 HIS A C 1
ATOM 621 O O . HIS A 1 85 ? 20.846 -10.200 -8.050 1.00 72.50 85 HIS A O 1
ATOM 627 N N . PRO A 1 86 ? 19.793 -10.791 -6.162 1.00 70.31 86 PRO A N 1
ATOM 628 C CA . PRO A 1 86 ? 20.898 -10.412 -5.268 1.00 70.31 86 PRO A CA 1
ATOM 629 C C . PRO A 1 86 ? 22.272 -10.963 -5.679 1.00 70.31 86 PRO A C 1
ATOM 631 O O . PRO A 1 86 ? 23.301 -10.337 -5.449 1.00 70.31 86 PRO A O 1
ATOM 634 N N . ARG A 1 87 ? 22.298 -12.137 -6.327 1.00 74.25 87 ARG A N 1
ATOM 635 C CA . ARG A 1 87 ? 23.530 -12.759 -6.857 1.00 74.25 87 ARG A CA 1
ATOM 636 C C . ARG A 1 87 ? 24.101 -12.083 -8.112 1.00 74.25 87 ARG A C 1
ATOM 638 O O . ARG A 1 87 ? 25.246 -12.350 -8.447 1.00 74.25 87 ARG A O 1
ATOM 645 N N . LEU A 1 88 ? 23.312 -11.268 -8.809 1.00 65.69 88 LEU A N 1
ATOM 646 C CA . LEU A 1 88 ? 23.715 -10.524 -10.009 1.00 65.69 88 LEU A CA 1
ATOM 647 C C . LEU A 1 88 ? 24.130 -9.076 -9.687 1.00 65.69 88 LEU A C 1
ATOM 649 O O . LEU A 1 88 ? 24.557 -8.333 -10.573 1.00 65.69 88 LEU A O 1
ATOM 653 N N . GLY A 1 89 ? 24.049 -8.678 -8.413 1.00 67.88 89 GLY A N 1
ATOM 654 C CA . GLY A 1 89 ? 24.332 -7.314 -7.982 1.00 67.88 89 GLY A CA 1
ATOM 655 C C . GLY A 1 89 ? 23.331 -6.320 -8.572 1.00 67.88 89 GLY A C 1
ATOM 656 O O . GLY A 1 89 ? 22.144 -6.608 -8.673 1.00 67.88 89 GLY A O 1
ATOM 657 N N . SER A 1 90 ? 23.817 -5.144 -8.958 1.00 65.56 90 SER A N 1
ATOM 658 C CA . SER A 1 90 ? 23.029 -4.044 -9.528 1.00 65.56 90 SER A CA 1
ATOM 659 C C . SER A 1 90 ? 22.869 -4.109 -11.052 1.00 65.56 90 SER A C 1
ATOM 661 O O . SER A 1 90 ? 22.301 -3.191 -11.641 1.00 65.56 90 SER A O 1
ATOM 663 N N . HIS A 1 91 ? 23.351 -5.171 -11.706 1.00 64.19 91 HIS A N 1
ATOM 664 C CA . HIS A 1 91 ? 23.255 -5.284 -13.159 1.00 64.19 91 HIS A CA 1
ATOM 665 C C . HIS A 1 91 ? 21.845 -5.722 -13.571 1.00 64.19 91 HIS A C 1
ATOM 667 O O . HIS A 1 91 ? 21.373 -6.768 -13.107 1.00 64.19 91 HIS A O 1
ATOM 673 N N . PRO A 1 92 ? 21.168 -4.973 -14.460 1.00 62.50 92 PRO A N 1
ATOM 674 C CA . PRO A 1 92 ? 19.939 -5.452 -15.067 1.00 62.50 92 PRO A CA 1
ATOM 675 C C . PRO A 1 92 ? 20.253 -6.705 -15.890 1.00 62.50 92 PRO A C 1
ATOM 677 O O . PRO A 1 92 ? 21.185 -6.734 -16.692 1.00 62.50 92 PRO A O 1
ATOM 680 N N . GLY A 1 93 ? 19.482 -7.765 -15.676 1.00 63.81 93 GLY A N 1
ATOM 681 C CA . GLY A 1 93 ? 19.686 -9.048 -16.332 1.00 63.81 93 GLY A CA 1
ATOM 682 C C . GLY A 1 93 ? 18.375 -9.809 -16.487 1.00 63.81 93 GLY A C 1
ATOM 683 O O . GLY A 1 93 ? 17.354 -9.407 -15.931 1.00 63.81 93 GLY A O 1
ATOM 684 N N . PRO A 1 94 ? 18.387 -10.944 -17.206 1.00 65.06 94 PRO A N 1
ATOM 685 C CA . PRO A 1 94 ? 17.183 -11.732 -17.468 1.00 65.06 94 PRO A CA 1
ATOM 686 C C . PRO A 1 94 ? 16.596 -12.386 -16.205 1.00 65.06 94 PRO A C 1
ATOM 688 O O . PRO A 1 94 ? 15.544 -13.010 -16.269 1.00 65.06 94 PRO A O 1
ATOM 691 N N . THR A 1 95 ? 17.294 -12.306 -15.068 1.00 68.81 95 THR A N 1
ATOM 692 C CA . THR A 1 95 ? 16.897 -12.907 -13.791 1.00 68.81 95 THR A CA 1
ATOM 693 C C . THR A 1 95 ? 16.736 -11.818 -12.737 1.00 68.81 95 THR A C 1
ATOM 695 O O . THR A 1 95 ? 17.663 -11.052 -12.479 1.00 68.81 95 THR A O 1
ATOM 698 N N . GLY A 1 96 ? 15.578 -11.792 -12.087 1.00 72.19 96 GLY A N 1
ATOM 699 C CA . GLY A 1 96 ? 15.271 -10.861 -11.009 1.00 72.19 96 GLY A CA 1
ATOM 700 C C . GLY A 1 96 ? 14.319 -11.469 -9.990 1.00 72.19 96 GLY A C 1
ATOM 701 O O . GLY A 1 96 ? 13.884 -12.613 -10.134 1.00 72.19 96 GLY A O 1
ATOM 702 N N . VAL A 1 97 ? 14.019 -10.703 -8.949 1.00 72.12 97 VAL A N 1
ATOM 703 C CA . VAL A 1 97 ? 13.042 -11.056 -7.919 1.00 72.12 97 VAL A CA 1
ATOM 704 C C . VAL A 1 97 ? 11.816 -10.170 -8.093 1.00 72.12 97 VAL A C 1
ATOM 706 O O . VAL A 1 97 ? 11.923 -8.945 -8.148 1.00 72.12 97 VAL A O 1
ATOM 709 N N . LEU A 1 98 ? 10.650 -10.807 -8.165 1.00 73.31 98 LEU A N 1
ATOM 710 C CA . LEU A 1 98 ? 9.354 -10.144 -8.086 1.00 73.31 98 LEU A CA 1
ATOM 711 C C . LEU A 1 98 ? 8.921 -10.159 -6.622 1.00 73.31 98 LEU A C 1
ATOM 713 O O . LEU A 1 98 ? 8.756 -11.233 -6.047 1.00 73.31 98 LEU A O 1
ATOM 717 N N . LEU A 1 99 ? 8.772 -8.985 -6.010 1.00 65.31 99 LEU A N 1
ATOM 718 C CA . LEU A 1 99 ? 8.343 -8.896 -4.610 1.00 65.31 99 LEU A CA 1
ATOM 719 C C . LEU A 1 99 ? 6.844 -9.144 -4.457 1.00 65.31 99 LEU A C 1
ATOM 721 O O . LEU A 1 99 ? 6.430 -9.762 -3.489 1.00 65.31 99 LEU A O 1
ATOM 725 N N . ALA A 1 100 ? 6.048 -8.703 -5.424 1.00 64.44 100 ALA A N 1
ATOM 726 C CA . ALA A 1 100 ? 4.640 -9.028 -5.571 1.00 64.44 100 ALA A CA 1
ATOM 727 C C . ALA A 1 100 ? 4.317 -8.904 -7.061 1.00 64.44 100 ALA A C 1
ATOM 729 O O . ALA A 1 100 ? 4.693 -7.914 -7.683 1.00 64.44 100 ALA A O 1
ATOM 730 N N . SER A 1 101 ? 3.681 -9.912 -7.653 1.00 60.16 101 SER A N 1
ATOM 731 C CA . SER A 1 101 ? 3.255 -9.844 -9.050 1.00 60.16 101 SER A CA 1
ATOM 732 C C . SER A 1 101 ? 1.883 -10.469 -9.211 1.00 60.16 101 SER A C 1
ATOM 734 O O . SER A 1 101 ? 1.647 -11.596 -8.779 1.00 60.16 101 SER A O 1
ATOM 736 N N . THR A 1 102 ? 1.008 -9.731 -9.879 1.00 56.72 102 THR A N 1
ATOM 737 C CA . THR A 1 102 ? -0.210 -10.238 -10.518 1.00 56.72 102 THR A CA 1
ATOM 738 C C . THR A 1 102 ? -0.080 -10.224 -12.045 1.00 56.72 102 THR A C 1
ATOM 740 O O . THR A 1 102 ? -1.035 -10.549 -12.744 1.00 56.72 102 THR A O 1
ATOM 743 N N . ALA A 1 103 ? 1.085 -9.835 -12.578 1.00 58.56 103 ALA A N 1
ATOM 744 C CA . ALA A 1 103 ? 1.292 -9.633 -14.003 1.00 58.56 103 ALA A CA 1
ATOM 745 C C . ALA A 1 103 ? 1.461 -10.969 -14.742 1.00 58.56 103 ALA A C 1
ATOM 747 O O . ALA A 1 103 ? 2.330 -11.773 -14.400 1.00 58.56 103 ALA A O 1
ATOM 748 N N . GLU A 1 104 ? 0.675 -11.172 -15.803 1.00 54.03 104 GLU A N 1
ATOM 749 C CA . GLU A 1 104 ? 0.828 -12.310 -16.724 1.00 54.03 104 GLU A CA 1
ATOM 750 C C . GLU A 1 104 ? 2.047 -12.162 -17.649 1.00 54.03 104 GLU A C 1
ATOM 752 O O . GLU A 1 104 ? 2.582 -13.156 -18.139 1.00 54.03 104 GLU A O 1
ATOM 757 N N . VAL A 1 105 ? 2.508 -10.927 -17.885 1.00 57.19 105 VAL A N 1
ATOM 758 C CA . VAL A 1 105 ? 3.612 -10.615 -18.803 1.00 57.19 105 VAL A CA 1
ATOM 759 C C . VAL A 1 105 ? 4.637 -9.728 -18.102 1.00 57.19 105 VAL A C 1
ATOM 761 O O . VAL A 1 105 ? 4.317 -8.634 -17.646 1.00 57.19 105 VAL A O 1
ATOM 764 N N . VAL A 1 106 ? 5.889 -10.190 -18.048 1.00 63.75 106 VAL A N 1
ATOM 765 C CA . VAL A 1 106 ? 7.020 -9.457 -17.459 1.00 63.75 106 VAL A CA 1
ATOM 766 C C . VAL A 1 106 ? 7.958 -9.003 -18.574 1.00 63.75 106 VAL A C 1
ATOM 768 O O . VAL A 1 106 ? 8.526 -9.826 -19.294 1.00 63.75 106 VAL A O 1
ATOM 771 N N . VAL A 1 107 ? 8.142 -7.690 -18.712 1.00 63.06 107 VAL A N 1
ATOM 772 C CA . VAL A 1 107 ? 9.123 -7.106 -19.637 1.00 63.06 107 VAL A CA 1
ATOM 773 C C . VAL A 1 107 ? 10.439 -6.922 -18.890 1.00 63.06 107 VAL A C 1
ATOM 775 O O . VAL A 1 107 ? 10.503 -6.191 -17.906 1.00 63.06 107 VAL A O 1
ATOM 778 N N . VAL A 1 108 ? 11.494 -7.591 -19.355 1.00 63.38 108 VAL A N 1
ATOM 779 C CA . VAL A 1 108 ? 12.818 -7.536 -18.725 1.00 63.38 108 VAL A CA 1
ATOM 780 C C . VAL A 1 108 ? 13.738 -6.636 -19.552 1.00 63.38 108 VAL A C 1
ATOM 782 O O . VAL A 1 108 ? 13.809 -6.829 -20.773 1.00 63.38 108 VAL A O 1
ATOM 785 N N . PRO A 1 109 ? 14.459 -5.674 -18.942 1.00 58.16 109 PRO A N 1
ATOM 786 C CA . PRO A 1 109 ? 15.450 -4.885 -19.661 1.00 58.16 109 PRO A CA 1
ATOM 787 C C . PRO A 1 109 ? 16.477 -5.815 -20.312 1.00 58.16 109 PRO A C 1
ATOM 789 O O . PRO A 1 109 ? 17.042 -6.691 -19.652 1.00 58.16 109 PRO A O 1
ATOM 792 N N . ARG A 1 110 ? 16.734 -5.638 -21.611 1.00 57.34 110 ARG A N 1
ATOM 793 C CA . ARG A 1 110 ? 17.879 -6.301 -22.240 1.00 57.34 110 ARG A CA 1
ATOM 794 C C . ARG A 1 110 ? 19.146 -5.665 -21.686 1.00 57.34 110 ARG A C 1
ATOM 796 O O . ARG A 1 110 ? 19.305 -4.454 -21.794 1.00 57.34 110 ARG A O 1
ATOM 803 N N . ALA A 1 111 ? 20.040 -6.483 -21.136 1.00 58.12 111 ALA A N 1
ATOM 804 C CA . ALA A 1 111 ? 21.407 -6.052 -20.888 1.00 58.12 111 ALA A CA 1
ATOM 805 C C . ALA A 1 111 ? 21.998 -5.578 -22.224 1.00 58.12 111 ALA A C 1
ATOM 807 O O . ALA A 1 111 ? 22.075 -6.353 -23.182 1.00 58.12 111 ALA A O 1
ATOM 808 N N . THR A 1 112 ? 22.339 -4.296 -22.319 1.00 55.12 112 THR A N 1
ATOM 809 C CA . THR A 1 112 ? 23.171 -3.792 -23.410 1.00 55.12 112 THR A CA 1
ATOM 810 C C . THR A 1 112 ? 24.584 -4.324 -23.191 1.00 55.12 112 THR A C 1
ATOM 812 O O . THR A 1 112 ? 25.095 -4.170 -22.082 1.00 55.12 112 THR A O 1
ATOM 815 N N . PRO A 1 113 ? 25.202 -4.989 -24.181 1.00 56.28 113 PRO A N 1
ATOM 816 C CA . PRO A 1 113 ? 26.621 -5.300 -24.090 1.00 56.28 113 PRO A CA 1
ATOM 817 C C . PRO A 1 113 ? 27.413 -3.985 -24.041 1.00 56.28 113 PRO A C 1
ATOM 819 O O . PRO A 1 113 ? 27.107 -3.078 -24.819 1.00 56.28 113 PRO A O 1
ATOM 822 N N . ASP A 1 114 ? 28.361 -3.899 -23.103 1.00 58.00 114 ASP A N 1
ATOM 823 C CA . ASP A 1 114 ? 29.383 -2.840 -23.032 1.00 58.00 114 ASP A CA 1
ATOM 824 C C . ASP A 1 114 ? 30.227 -2.774 -24.317 1.00 58.00 114 ASP A C 1
ATOM 826 O O . ASP A 1 114 ? 30.521 -3.851 -24.898 1.00 58.00 114 ASP A O 1
#

Sequence (114 aa):
MSLDDATVEVVRGSLREVFATGRPVAPALDELGWAEVLEEDPSIATTVLFGEQGRALASSGLLADTMLAELPGYAPGTHTLLLPHPRLGSHPGPTGVLLASTAEVVVVPRATPD

Secondary structure (DSSP, 8-state):
-PPPHHHHHHHHHHHHHHHHTTS-HHHHHHHTTHHHHHHH-HHHHHHHHHHHHHHTT---THHHHHHHHTSTT--TTS---EEEPGGGTT---S-EEESS---S--PPPPPPP-

Foldseek 3Di:
DDDDPVVLVVLLVQLLVLLVVPPQNPVSCVVVVLVVVCVVPVVSSVCSNVVSCVVSVHQHQVVVQVVCVPPPPDDPPPAFDFAQDVVVPRFFDPDGDGSDDPDPDHDGDDRDDD

Radius of gyration: 16.24 Å; chains: 1; bounding box: 40×32×44 Å